Protein AF-A0A7H8N8J0-F1 (afdb_monomer_lite)

Secondary structure (DSSP, 8-state):
-PPPHHHHHHHHHHHHHHHHHHHHHHHHHHHHTT-S---SS--HHHHHHHHHHSTTTTHHHHHHHHHHHHHHHH--BS-HHHHHHHHHHHHHHHHHHHHHHHHHHTT-TTHHHHHHHHHHHHHHTTHHHHHHHHHHHHHTTTT-B-GGGTSSSS--TTTT--------

Foldseek 3Di:
DAFDLVLLLVLLLCLQVVLLVLLLVLLVVCVVVPVDPPDPDCDLSNVLNVCCVDPCVVVLSVQLSVVSSVCLGPPQAAALQVQLVVSLVSSLVSQLVSQLVVCVVVVDDPSNVSSVVSSVSSVVSCSSVSSSVSSSVSCQVSVSHDCPVVVVVPPDPPPPDDDDPPDD

Organism: NCBI:txid2763006

Structure (mmCIF, N/CA/C/O backbone):
data_AF-A0A7H8N8J0-F1
#
_entry.id   AF-A0A7H8N8J0-F1
#
loop_
_atom_site.group_PDB
_atom_site.id
_atom_site.type_symbol
_atom_site.label_atom_id
_atom_site.label_alt_id
_atom_site.label_comp_id
_atom_site.label_asym_id
_atom_site.label_entity_id
_atom_site.label_seq_id
_atom_site.pdbx_PDB_ins_code
_atom_site.Cartn_x
_atom_site.Cartn_y
_atom_site.Cartn_z
_atom_site.occupancy
_atom_site.B_iso_or_equiv
_atom_site.auth_seq_id
_atom_site.auth_comp_id
_atom_site.auth_asym_id
_atom_site.auth_atom_id
_atom_site.pdbx_PDB_model_num
ATOM 1 N N . MET A 1 1 ? -12.098 -9.244 21.207 1.00 59.19 1 MET A N 1
ATOM 2 C CA . MET A 1 1 ? -12.976 -9.822 20.165 1.00 59.19 1 MET A CA 1
ATOM 3 C C . MET A 1 1 ? -12.355 -9.532 18.805 1.00 59.19 1 MET A C 1
ATOM 5 O O . MET A 1 1 ? -11.797 -8.453 18.651 1.00 59.19 1 MET A O 1
ATOM 9 N N . SER A 1 2 ? -12.366 -10.481 17.867 1.00 66.94 2 SER A N 1
ATOM 10 C CA . SER A 1 2 ? -11.886 -10.259 16.494 1.00 66.94 2 SER A CA 1
ATOM 11 C C . SER A 1 2 ? -12.905 -9.444 15.690 1.00 66.94 2 SER A C 1
ATOM 13 O O . SER A 1 2 ? -14.111 -9.538 15.930 1.00 66.94 2 SER A O 1
ATOM 15 N N . ALA A 1 3 ? -12.432 -8.625 14.747 1.00 69.00 3 ALA A N 1
ATOM 16 C CA . ALA A 1 3 ? -13.317 -7.876 13.859 1.00 69.00 3 ALA A CA 1
ATOM 17 C C . ALA A 1 3 ? -14.142 -8.845 12.983 1.00 69.00 3 ALA A C 1
ATOM 19 O O . ALA A 1 3 ? -13.603 -9.864 12.535 1.00 69.00 3 ALA A O 1
ATOM 20 N N . PRO A 1 4 ? -15.427 -8.551 12.696 1.00 81.31 4 PRO A N 1
ATOM 21 C CA . PRO A 1 4 ? -16.223 -9.359 11.778 1.00 81.31 4 PRO A CA 1
ATOM 22 C C . PRO A 1 4 ? -15.516 -9.485 10.420 1.00 81.31 4 PRO A C 1
ATOM 24 O O . PRO A 1 4 ? -15.061 -8.464 9.894 1.00 81.31 4 PRO A O 1
ATOM 27 N N . PRO A 1 5 ? -15.452 -10.685 9.815 1.00 84.19 5 PRO A N 1
ATOM 28 C CA . PRO A 1 5 ? -14.640 -10.933 8.623 1.00 84.19 5 PRO A CA 1
ATOM 29 C C . PRO A 1 5 ? -15.008 -9.998 7.467 1.00 84.19 5 PRO A C 1
ATOM 31 O O . PRO A 1 5 ? -14.124 -9.410 6.860 1.00 84.19 5 PRO A O 1
ATOM 34 N N . ALA A 1 6 ? -16.300 -9.739 7.245 1.00 87.38 6 ALA A N 1
ATOM 35 C CA . ALA A 1 6 ? -16.754 -8.799 6.221 1.00 87.38 6 ALA A CA 1
ATOM 36 C C . ALA A 1 6 ? -16.216 -7.367 6.424 1.00 87.38 6 ALA A C 1
ATOM 38 O O . ALA A 1 6 ? -15.840 -6.704 5.459 1.00 87.38 6 ALA A O 1
ATOM 39 N N . LYS A 1 7 ? -16.129 -6.892 7.676 1.00 85.38 7 LYS A N 1
ATOM 40 C CA . LYS A 1 7 ? -15.587 -5.561 7.996 1.00 85.38 7 LYS A CA 1
ATOM 41 C C . LYS A 1 7 ? -14.070 -5.522 7.853 1.00 85.38 7 LYS A C 1
ATOM 43 O O . LYS A 1 7 ? -13.548 -4.548 7.323 1.00 85.38 7 LYS A O 1
ATOM 48 N N . ALA A 1 8 ? -13.378 -6.581 8.273 1.00 85.50 8 ALA A N 1
ATOM 49 C CA . ALA A 1 8 ? -11.934 -6.712 8.093 1.00 85.50 8 ALA A CA 1
ATOM 50 C C . ALA A 1 8 ? -11.552 -6.751 6.603 1.00 85.50 8 ALA A C 1
ATOM 52 O O . ALA A 1 8 ? -10.596 -6.095 6.198 1.00 85.50 8 ALA A O 1
ATOM 53 N N . THR A 1 9 ? -12.336 -7.446 5.774 1.00 88.44 9 THR A N 1
ATOM 54 C CA . THR A 1 9 ? -12.152 -7.472 4.318 1.00 88.44 9 THR A CA 1
ATOM 55 C C . THR A 1 9 ? -12.417 -6.103 3.696 1.00 88.44 9 THR A C 1
ATOM 57 O O . THR A 1 9 ? -11.575 -5.614 2.950 1.00 88.44 9 THR A O 1
ATOM 60 N N . ALA A 1 10 ? -13.533 -5.445 4.031 1.00 90.19 10 ALA A N 1
ATOM 61 C CA . ALA A 1 10 ? -13.833 -4.102 3.526 1.00 90.19 10 ALA A CA 1
ATOM 62 C C . ALA A 1 10 ? -12.752 -3.083 3.922 1.00 90.19 10 ALA A C 1
ATOM 64 O O . ALA A 1 10 ? -12.310 -2.290 3.090 1.00 90.19 10 ALA A O 1
ATOM 65 N N . TYR A 1 11 ? -12.279 -3.150 5.169 1.00 88.94 11 TYR A N 1
ATOM 66 C CA . TYR A 1 11 ? -11.161 -2.353 5.661 1.00 88.94 11 TYR A CA 1
ATOM 67 C C . TYR A 1 11 ? -9.897 -2.594 4.838 1.00 88.94 11 TYR A C 1
ATOM 69 O O . TYR A 1 11 ? -9.309 -1.647 4.325 1.00 88.94 11 TYR A O 1
ATOM 77 N N . ALA A 1 12 ? -9.502 -3.859 4.681 1.00 91.44 12 ALA A N 1
ATOM 78 C CA . ALA A 1 12 ? -8.276 -4.221 3.990 1.00 91.44 12 ALA A CA 1
ATOM 79 C C . ALA A 1 12 ? -8.305 -3.818 2.514 1.00 91.44 12 ALA A C 1
ATOM 81 O O . ALA A 1 12 ? -7.327 -3.264 2.023 1.00 91.44 12 ALA A O 1
ATOM 82 N N . ILE A 1 13 ? -9.431 -4.029 1.825 1.00 93.50 13 ILE A N 1
ATOM 83 C CA . ILE A 1 13 ? -9.612 -3.588 0.438 1.00 93.50 13 ILE A CA 1
ATOM 84 C C . ILE A 1 13 ? -9.497 -2.065 0.363 1.00 93.50 13 ILE A C 1
ATOM 86 O O . ILE A 1 13 ? -8.704 -1.549 -0.416 1.00 93.50 13 ILE A O 1
ATOM 90 N N . THR A 1 14 ? -10.224 -1.330 1.206 1.00 92.19 14 THR A N 1
ATOM 91 C CA . THR A 1 14 ? -10.241 0.141 1.144 1.00 92.19 14 THR A CA 1
ATOM 92 C C . THR A 1 14 ? -8.869 0.737 1.459 1.00 92.19 14 THR A C 1
ATOM 94 O O . THR A 1 14 ? -8.387 1.594 0.724 1.00 92.19 14 THR A O 1
ATOM 97 N N . ALA A 1 15 ? -8.200 0.247 2.505 1.00 90.44 15 ALA A N 1
ATOM 98 C CA . ALA A 1 15 ? -6.891 0.734 2.936 1.00 90.44 15 ALA A CA 1
ATOM 99 C C . ALA A 1 15 ? -5.759 0.424 1.942 1.00 90.44 15 ALA A C 1
ATOM 101 O O . ALA A 1 15 ? -4.665 0.958 2.097 1.00 90.44 15 ALA A O 1
ATOM 102 N N . THR A 1 16 ? -5.995 -0.423 0.933 1.00 92.50 16 THR A N 1
ATOM 103 C CA . THR A 1 16 ? -4.957 -0.849 -0.017 1.00 92.50 16 THR A CA 1
ATOM 104 C C . THR A 1 16 ? -5.254 -0.446 -1.458 1.00 92.50 16 THR A C 1
ATOM 106 O O . THR A 1 16 ? -4.390 0.150 -2.106 1.00 92.50 16 THR A O 1
ATOM 109 N N . PHE A 1 17 ? -6.477 -0.688 -1.938 1.00 94.12 17 PHE A N 1
ATOM 110 C CA . PHE A 1 17 ? -6.902 -0.351 -3.296 1.00 94.12 17 PHE A CA 1
ATOM 111 C C . PHE A 1 17 ? -7.120 1.145 -3.493 1.00 94.12 17 PHE A C 1
ATOM 113 O O . PHE A 1 17 ? -6.829 1.636 -4.577 1.00 94.12 17 PHE A O 1
ATOM 120 N N . VAL A 1 18 ? -7.596 1.887 -2.485 1.00 94.19 18 VAL A N 1
ATOM 121 C CA . VAL A 1 18 ? -7.790 3.340 -2.642 1.00 94.19 18 VAL A CA 1
ATOM 122 C C . VAL A 1 18 ? -6.447 4.065 -2.784 1.00 94.19 18 VAL A C 1
ATOM 124 O O . VAL A 1 18 ? -6.293 4.793 -3.762 1.00 94.19 18 VAL A O 1
ATOM 127 N N . PRO A 1 19 ? -5.436 3.841 -1.918 1.00 91.94 19 PRO A N 1
ATOM 128 C CA . PRO A 1 19 ? -4.109 4.413 -2.138 1.00 91.94 19 PRO A CA 1
ATOM 129 C C . PRO A 1 19 ? -3.471 3.984 -3.452 1.00 91.94 19 PRO A C 1
ATOM 131 O O . PRO A 1 19 ? -2.885 4.815 -4.136 1.00 91.94 19 PRO A O 1
ATOM 134 N N . TRP A 1 20 ? -3.635 2.714 -3.829 1.00 91.19 20 TRP A N 1
ATOM 135 C CA . TRP A 1 20 ? -3.170 2.204 -5.116 1.00 91.19 20 TRP A CA 1
ATOM 136 C C . TRP A 1 20 ? -3.815 2.974 -6.279 1.00 91.19 20 TRP A C 1
ATOM 138 O O . TRP A 1 20 ? -3.112 3.544 -7.103 1.00 91.19 20 TRP A O 1
ATOM 148 N N . ALA A 1 21 ? -5.143 3.088 -6.306 1.00 91.00 21 ALA A N 1
ATOM 149 C CA . ALA A 1 21 ? -5.860 3.789 -7.368 1.00 91.00 21 ALA A CA 1
ATOM 150 C C . ALA A 1 21 ? -5.480 5.276 -7.449 1.00 91.00 21 ALA A C 1
ATOM 152 O O . ALA A 1 21 ? -5.352 5.814 -8.545 1.00 91.00 21 ALA A O 1
ATOM 153 N N . VAL A 1 22 ? -5.266 5.933 -6.304 1.00 89.88 22 VAL A N 1
ATOM 154 C CA . VAL A 1 22 ? -4.793 7.325 -6.261 1.00 89.88 22 VAL A CA 1
ATOM 155 C C . VAL A 1 22 ? -3.371 7.443 -6.806 1.00 89.88 22 VAL A C 1
ATOM 157 O O . VAL A 1 22 ? -3.124 8.328 -7.619 1.00 89.88 22 VAL A O 1
ATOM 160 N N . GLY A 1 23 ? -2.464 6.540 -6.423 1.00 85.75 23 GLY A N 1
ATOM 161 C CA . GLY A 1 23 ? -1.108 6.479 -6.976 1.00 85.75 23 GLY A CA 1
ATOM 162 C C . GLY A 1 23 ? -1.124 6.304 -8.495 1.00 85.75 23 GLY A C 1
ATOM 163 O O . GLY A 1 23 ? -0.539 7.116 -9.204 1.00 85.75 23 GLY A O 1
ATOM 164 N N . ALA A 1 24 ? -1.888 5.329 -8.996 1.00 86.12 24 ALA A N 1
ATOM 165 C CA . ALA A 1 24 ? -2.063 5.078 -10.427 1.00 86.12 24 ALA A CA 1
ATOM 166 C C . ALA A 1 24 ? -2.626 6.299 -11.174 1.00 86.12 24 ALA A C 1
ATOM 168 O O . ALA A 1 24 ? -2.135 6.666 -12.241 1.00 86.12 24 ALA A O 1
ATOM 169 N N . LEU A 1 25 ? -3.648 6.950 -10.606 1.00 88.19 25 LEU A N 1
ATOM 170 C CA . LEU A 1 25 ? -4.271 8.132 -11.197 1.00 88.19 25 LEU A CA 1
ATOM 171 C C . LEU A 1 25 ? -3.301 9.316 -11.248 1.00 88.19 25 LEU A C 1
ATOM 173 O O . LEU A 1 25 ? -3.224 9.989 -12.272 1.00 88.19 25 LEU A O 1
ATOM 177 N N . LEU A 1 26 ? -2.551 9.568 -10.173 1.00 84.19 26 LEU A N 1
ATOM 178 C CA . LEU A 1 26 ? -1.541 10.628 -10.141 1.00 84.19 26 LEU A CA 1
ATOM 179 C C . LEU A 1 26 ? -0.410 10.346 -11.130 1.00 84.19 26 LEU A C 1
ATOM 181 O O . LEU A 1 26 ? 0.003 11.257 -11.845 1.00 84.19 26 LEU A O 1
ATOM 185 N N . SER A 1 27 ? 0.034 9.089 -11.220 1.00 79.44 27 SER A N 1
ATOM 186 C CA . SER A 1 27 ? 1.002 8.647 -12.222 1.00 79.44 27 SER A CA 1
ATOM 187 C C . SER A 1 27 ? 0.533 8.952 -13.636 1.00 79.44 27 SER A C 1
ATOM 189 O O . SER A 1 27 ? 1.266 9.571 -14.401 1.00 79.44 27 SER A O 1
ATOM 191 N N . PHE A 1 28 ? -0.715 8.602 -13.951 1.00 82.81 28 PHE A N 1
ATOM 192 C CA . PHE A 1 28 ? -1.325 8.903 -15.240 1.00 82.81 28 PHE A CA 1
ATOM 193 C C . PHE A 1 28 ? -1.385 10.415 -15.501 1.00 82.81 28 PHE A C 1
ATOM 195 O O . PHE A 1 28 ? -0.897 10.884 -16.524 1.00 82.81 28 PHE A O 1
ATOM 202 N N . VAL A 1 29 ? -1.929 11.204 -14.570 1.00 83.62 29 VAL A N 1
ATOM 203 C CA . VAL A 1 29 ? -2.091 12.660 -14.745 1.00 83.62 29 VAL A CA 1
ATOM 204 C C . VAL A 1 29 ? -0.753 13.362 -14.982 1.00 83.62 29 VAL A C 1
ATOM 206 O O . VAL A 1 29 ? -0.670 14.228 -15.848 1.00 83.62 29 VAL A O 1
ATOM 209 N N . LEU A 1 30 ? 0.294 12.991 -14.246 1.00 76.25 30 LEU A N 1
ATOM 210 C CA . LEU A 1 30 ? 1.604 13.639 -14.339 1.00 76.25 30 LEU A CA 1
ATOM 211 C C . LEU A 1 30 ? 2.344 13.334 -15.649 1.00 76.25 30 LEU A C 1
ATOM 213 O O . LEU A 1 30 ? 3.066 14.207 -16.126 1.00 76.25 30 LEU A O 1
ATOM 217 N N . ILE A 1 31 ? 2.128 12.158 -16.256 1.00 73.44 31 ILE A N 1
ATOM 218 C CA . ILE A 1 31 ? 2.626 11.863 -17.612 1.00 73.44 31 ILE A CA 1
ATOM 219 C C . ILE A 1 31 ? 2.004 12.838 -18.620 1.00 73.44 31 ILE A C 1
ATOM 221 O O . ILE A 1 31 ? 2.709 13.491 -19.382 1.00 73.44 31 ILE A O 1
ATOM 225 N N . TYR A 1 32 ? 0.675 12.982 -18.607 1.00 72.44 32 TYR A N 1
ATOM 226 C CA . TYR A 1 32 ? -0.033 13.800 -19.601 1.00 72.44 32 TYR A CA 1
ATOM 227 C C . TYR A 1 32 ? 0.038 15.308 -19.338 1.00 72.44 32 TYR A C 1
ATOM 229 O O . TYR A 1 32 ? -0.209 16.098 -20.247 1.00 72.44 32 TYR A O 1
ATOM 237 N N . ALA A 1 33 ? 0.378 15.724 -18.118 1.00 73.81 33 ALA A N 1
ATOM 238 C CA . ALA A 1 33 ? 0.554 17.130 -17.771 1.00 73.81 33 ALA A CA 1
ATOM 239 C C . ALA A 1 33 ? 1.896 17.721 -18.252 1.00 73.81 33 ALA A C 1
ATOM 241 O O . ALA A 1 33 ? 2.125 18.912 -18.045 1.00 73.81 33 ALA A O 1
ATOM 242 N N . GLY A 1 34 ? 2.777 16.924 -18.877 1.00 60.56 34 GLY A N 1
ATOM 243 C CA . GLY A 1 34 ? 4.079 17.388 -19.375 1.00 60.56 34 GLY A CA 1
ATOM 244 C C . GLY A 1 34 ? 5.056 17.775 -18.260 1.00 60.56 34 GLY A C 1
ATOM 245 O O . GLY A 1 34 ? 5.910 18.633 -18.451 1.00 60.56 34 GLY A O 1
ATOM 246 N N . GLY A 1 35 ? 4.898 17.191 -17.066 1.00 57.50 35 GLY A N 1
ATOM 247 C CA . GLY A 1 35 ? 5.696 17.530 -15.884 1.00 57.50 35 GLY A CA 1
ATOM 248 C C . GLY A 1 35 ? 7.104 16.929 -15.856 1.00 57.50 35 GLY A C 1
ATOM 249 O O . GLY A 1 35 ? 7.819 17.163 -14.883 1.00 57.50 35 GLY A O 1
ATOM 250 N N . TYR A 1 36 ? 7.497 16.155 -16.872 1.00 58.44 36 TYR A N 1
ATOM 251 C CA . TYR A 1 36 ? 8.792 15.481 -16.925 1.00 58.44 36 TYR A CA 1
ATOM 252 C C . TYR A 1 36 ? 9.663 16.040 -18.054 1.00 58.44 36 TYR A C 1
ATOM 254 O O . TYR A 1 36 ? 9.160 16.233 -19.159 1.00 58.44 36 TYR A O 1
ATOM 262 N N . PRO A 1 37 ? 10.947 16.341 -17.783 1.00 52.22 37 PRO A N 1
ATOM 263 C CA . PRO A 1 37 ? 11.885 16.699 -18.835 1.00 52.22 37 PRO A CA 1
ATOM 264 C C . PRO A 1 37 ? 12.100 15.488 -19.750 1.00 52.22 37 PRO A C 1
ATOM 266 O O . PRO A 1 37 ? 12.441 14.409 -19.266 1.00 52.22 37 PRO A O 1
ATOM 269 N N . ASP A 1 38 ? 11.890 15.690 -21.052 1.00 53.97 38 ASP A N 1
ATOM 270 C CA . ASP A 1 38 ? 12.235 14.770 -22.144 1.00 53.97 38 ASP A CA 1
ATOM 271 C C . ASP A 1 38 ? 13.770 14.624 -22.252 1.00 53.97 38 ASP A C 1
ATOM 273 O O . ASP A 1 38 ? 14.383 15.041 -23.236 1.00 53.97 38 ASP A O 1
ATOM 277 N N . ASP A 1 39 ? 14.425 14.101 -21.217 1.00 56.56 39 ASP A N 1
ATOM 278 C CA . ASP A 1 39 ? 15.823 13.691 -21.328 1.00 56.56 39 ASP A CA 1
ATOM 279 C C . ASP A 1 39 ? 15.877 12.356 -22.086 1.00 56.56 39 ASP A C 1
ATOM 281 O O . ASP A 1 39 ? 15.034 11.483 -21.895 1.00 56.56 39 ASP A O 1
ATOM 285 N N . GLU A 1 40 ? 16.852 12.202 -22.985 1.00 54.38 40 GLU A N 1
ATOM 286 C CA . GLU A 1 40 ? 17.001 11.046 -23.880 1.00 54.38 40 GLU A CA 1
ATOM 287 C C . GLU A 1 40 ? 17.211 9.726 -23.099 1.00 54.38 40 GLU A C 1
ATOM 289 O O . GLU A 1 40 ? 18.337 9.281 -22.874 1.00 54.38 40 GLU A O 1
ATOM 294 N N . GLY A 1 41 ? 16.121 9.087 -22.669 1.00 58.88 41 GLY A N 1
ATOM 295 C CA . GLY A 1 41 ? 16.110 7.799 -21.976 1.00 58.88 41 GLY A CA 1
ATOM 296 C C . GLY A 1 41 ? 14.792 7.554 -21.240 1.00 58.88 41 GLY A C 1
ATOM 297 O O . GLY A 1 41 ? 14.147 8.496 -20.797 1.00 58.88 41 GLY A O 1
ATOM 298 N N . GLU A 1 42 ? 14.392 6.286 -21.096 1.00 62.66 42 GLU A N 1
ATOM 299 C CA . GLU A 1 42 ? 13.204 5.933 -20.308 1.00 62.66 42 GLU A CA 1
ATOM 300 C C . GLU A 1 42 ? 13.426 6.371 -18.853 1.00 62.66 42 GLU A C 1
ATOM 302 O O . GLU A 1 42 ? 14.346 5.897 -18.175 1.00 62.66 42 GLU A O 1
ATOM 307 N N . SER A 1 43 ? 12.635 7.337 -18.383 1.00 72.69 43 SER A N 1
ATOM 308 C CA . SER A 1 43 ? 12.820 7.875 -17.034 1.00 72.69 43 SER A CA 1
ATOM 309 C C . SER A 1 43 ? 12.319 6.875 -15.988 1.00 72.69 43 SER A C 1
ATOM 311 O O . SER A 1 43 ? 11.350 6.150 -16.213 1.00 72.69 43 SER A O 1
ATOM 313 N N . SER A 1 44 ? 12.892 6.879 -14.777 1.00 72.12 44 SER A N 1
ATOM 314 C CA . SER A 1 44 ? 12.399 6.031 -13.675 1.00 72.12 44 SER A CA 1
ATOM 315 C C . SER A 1 44 ? 10.907 6.240 -13.376 1.00 72.12 44 SER A C 1
ATOM 317 O O . SER A 1 44 ? 10.259 5.366 -12.804 1.00 72.12 44 SER A O 1
ATOM 319 N N . TRP A 1 45 ? 10.357 7.399 -13.752 1.00 72.94 45 TRP A N 1
ATOM 320 C CA . TRP A 1 45 ? 8.933 7.691 -13.659 1.00 72.94 45 TRP A CA 1
ATOM 321 C C . TRP A 1 45 ? 8.102 7.004 -14.745 1.00 72.94 45 TRP A C 1
ATOM 323 O O . TRP A 1 45 ? 7.017 6.504 -14.452 1.00 72.94 45 TRP A O 1
ATOM 333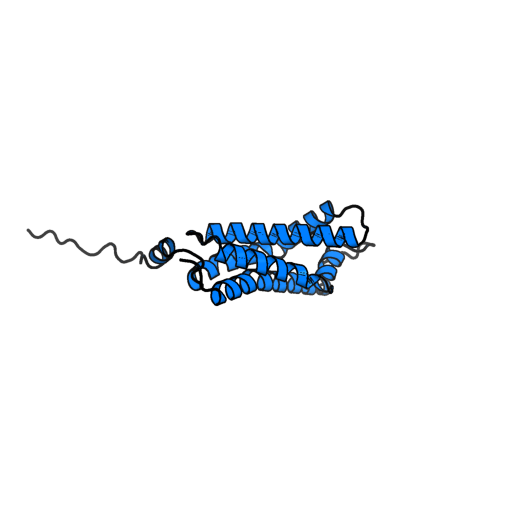 N N . GLU A 1 46 ? 8.584 6.960 -15.985 1.00 75.94 46 GLU A N 1
ATOM 334 C CA . GLU A 1 46 ? 7.926 6.239 -17.079 1.00 75.94 46 GLU A CA 1
ATOM 335 C C . GLU A 1 46 ? 7.866 4.744 -16.781 1.00 75.94 46 GLU A C 1
ATOM 337 O O . GLU A 1 46 ? 6.787 4.160 -16.846 1.00 75.94 46 GLU A O 1
ATOM 342 N N . THR A 1 47 ? 8.967 4.152 -16.315 1.00 76.88 47 THR A N 1
ATOM 343 C CA . THR A 1 47 ? 8.967 2.752 -15.872 1.00 76.88 47 THR A CA 1
ATOM 344 C C . THR A 1 47 ? 8.014 2.548 -14.688 1.00 76.88 47 THR A C 1
ATOM 346 O O . THR A 1 47 ? 7.152 1.669 -14.729 1.00 76.88 47 THR A O 1
ATOM 349 N N . PHE A 1 48 ? 8.072 3.414 -13.665 1.00 74.31 48 PHE A N 1
ATOM 350 C CA . PHE A 1 48 ? 7.153 3.344 -12.522 1.00 74.31 48 PHE A CA 1
ATOM 351 C C . PHE A 1 48 ? 5.686 3.445 -12.952 1.00 74.31 48 PHE A C 1
ATOM 353 O O . PHE A 1 48 ? 4.860 2.668 -12.491 1.00 74.31 48 PHE A O 1
ATOM 360 N N . SER A 1 49 ? 5.342 4.384 -13.833 1.00 76.88 49 SER A N 1
ATOM 361 C CA . SER A 1 49 ? 3.977 4.591 -14.329 1.00 76.88 49 SER A CA 1
ATOM 362 C C . SER A 1 49 ? 3.493 3.459 -15.242 1.00 76.88 49 SER A C 1
ATOM 364 O O . SER A 1 49 ? 2.344 3.028 -15.121 1.00 76.88 49 SER A O 1
ATOM 366 N N . GLY A 1 50 ? 4.371 2.915 -16.087 1.00 78.25 50 GLY A N 1
ATOM 367 C CA . GLY A 1 50 ? 4.112 1.724 -16.893 1.00 78.25 50 GLY A CA 1
ATOM 368 C C . GLY A 1 50 ? 3.825 0.487 -16.039 1.00 78.25 50 GLY A C 1
ATOM 369 O O . GLY A 1 50 ? 2.959 -0.326 -16.385 1.00 78.25 50 GLY A O 1
ATOM 370 N N . ASP A 1 51 ? 4.458 0.376 -14.869 1.00 77.38 51 ASP A N 1
ATOM 371 C CA . ASP A 1 51 ? 4.215 -0.727 -13.938 1.00 77.38 51 ASP A CA 1
ATOM 372 C C . ASP A 1 51 ? 2.762 -0.774 -13.446 1.00 77.38 51 ASP A C 1
ATOM 374 O O . ASP A 1 51 ? 2.209 -1.870 -13.298 1.00 77.38 51 ASP A O 1
ATOM 378 N N . TRP A 1 52 ? 2.106 0.379 -13.285 1.00 75.19 52 TRP A N 1
ATOM 379 C CA . TRP A 1 52 ? 0.700 0.483 -12.867 1.00 75.19 52 TRP A CA 1
ATOM 380 C C . TRP A 1 52 ? -0.306 0.003 -13.908 1.00 75.19 52 TRP A C 1
ATOM 382 O O . TRP A 1 52 ? -1.416 -0.392 -13.552 1.00 75.19 52 TRP A O 1
ATOM 392 N N . LEU A 1 53 ? 0.073 0.031 -15.184 1.00 73.56 53 LEU A N 1
ATOM 393 C CA . LEU A 1 53 ? -0.768 -0.413 -16.298 1.00 73.56 53 LEU A CA 1
ATOM 394 C C . LEU A 1 53 ? -0.486 -1.864 -16.702 1.00 73.56 53 LEU A C 1
ATOM 396 O O . 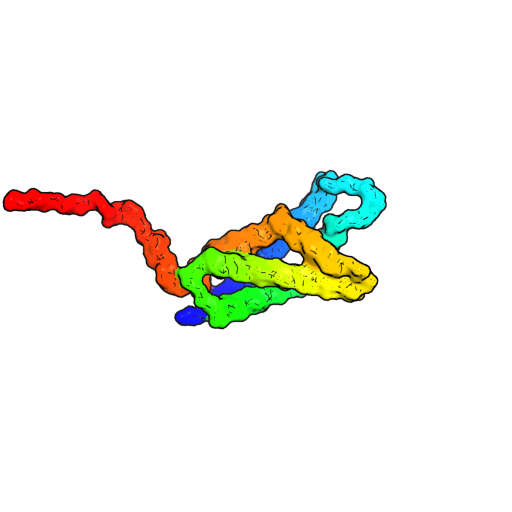LEU A 1 53 ? -1.184 -2.432 -17.542 1.00 73.56 53 LEU A O 1
ATOM 400 N N . SER A 1 54 ? 0.529 -2.484 -16.103 1.00 81.00 54 SER A N 1
ATOM 401 C CA . SER A 1 54 ? 0.903 -3.860 -16.405 1.00 81.00 54 SER A CA 1
ATOM 402 C C . SER A 1 54 ? -0.101 -4.878 -15.850 1.00 81.00 54 SER A C 1
ATOM 404 O O . SER A 1 54 ? -0.756 -4.651 -14.834 1.00 81.00 54 SER A O 1
ATOM 406 N N . GLY A 1 55 ? -0.151 -6.076 -16.445 1.00 75.62 55 GLY A N 1
ATOM 407 C CA . GLY A 1 55 ? -0.957 -7.187 -15.911 1.00 75.62 55 GLY A CA 1
ATOM 408 C C . GLY A 1 55 ? -0.583 -7.593 -14.474 1.00 75.62 55 GLY A C 1
ATOM 409 O O . GLY A 1 55 ? -1.404 -8.158 -13.755 1.00 75.62 55 GLY A O 1
ATOM 410 N N . TRP A 1 56 ? 0.629 -7.248 -14.028 1.00 80.06 56 TRP A N 1
ATOM 411 C CA . TRP A 1 56 ? 1.124 -7.477 -12.668 1.00 80.06 56 TRP A CA 1
ATOM 412 C C . TRP A 1 56 ? 0.709 -6.396 -11.665 1.00 80.06 56 TRP A C 1
ATOM 414 O O . TRP A 1 56 ? 0.847 -6.613 -10.461 1.00 80.06 56 TRP A O 1
ATOM 424 N N . ALA A 1 57 ? 0.166 -5.263 -12.120 1.00 83.94 57 ALA A N 1
ATOM 425 C CA . ALA A 1 57 ? -0.169 -4.128 -11.262 1.00 83.94 57 ALA A CA 1
ATOM 426 C C . ALA A 1 57 ? -1.149 -4.490 -10.136 1.00 83.94 57 ALA A C 1
ATOM 428 O O . ALA A 1 57 ? -1.088 -3.916 -9.050 1.00 83.94 57 ALA A O 1
ATOM 429 N N . LEU A 1 58 ? -2.023 -5.477 -10.373 1.00 88.44 58 LEU A N 1
ATOM 430 C CA . LEU A 1 58 ? -2.995 -5.968 -9.394 1.00 88.44 58 LEU A CA 1
ATOM 431 C C . LEU A 1 58 ? -2.394 -6.904 -8.340 1.00 88.44 58 LEU A C 1
ATOM 433 O O . LEU A 1 58 ? -2.989 -7.061 -7.274 1.00 88.44 58 LEU A O 1
ATOM 437 N N . ALA A 1 59 ? -1.224 -7.501 -8.586 1.00 90.12 59 ALA A N 1
ATOM 438 C CA . ALA A 1 59 ? -0.587 -8.389 -7.614 1.00 90.12 59 ALA A CA 1
ATOM 439 C C . ALA A 1 59 ? -0.290 -7.641 -6.307 1.00 90.12 59 ALA A C 1
ATOM 441 O O . ALA A 1 59 ? -0.546 -8.150 -5.218 1.00 90.12 59 ALA A O 1
ATOM 442 N N . PHE A 1 60 ? 0.173 -6.397 -6.421 1.00 91.19 60 PHE A N 1
ATOM 443 C CA . PHE A 1 60 ? 0.500 -5.555 -5.281 1.00 91.19 60 PHE A CA 1
ATOM 444 C C . PHE A 1 60 ? -0.700 -5.255 -4.350 1.00 91.19 60 PHE A C 1
ATOM 446 O O . PHE A 1 60 ? -0.646 -5.669 -3.185 1.00 91.19 60 PHE A O 1
ATOM 453 N N . PRO A 1 61 ? -1.794 -4.593 -4.792 1.00 92.31 61 PRO A N 1
ATOM 454 C CA . PRO A 1 61 ? -2.905 -4.259 -3.902 1.00 92.31 61 PRO A CA 1
ATOM 455 C C . PRO A 1 61 ? -3.608 -5.511 -3.365 1.00 92.31 61 PRO A C 1
ATOM 457 O O . PRO A 1 61 ? -4.066 -5.503 -2.225 1.00 92.31 61 PRO A O 1
ATOM 460 N N . VAL A 1 62 ? -3.636 -6.613 -4.126 1.00 94.81 62 VAL A N 1
ATOM 461 C CA . VAL A 1 62 ? -4.196 -7.893 -3.668 1.00 94.81 62 VAL A CA 1
ATOM 462 C C . VAL A 1 62 ? -3.370 -8.487 -2.527 1.00 94.81 62 VAL A C 1
ATOM 464 O O . VAL A 1 62 ? -3.931 -8.820 -1.483 1.00 94.81 62 VAL A O 1
ATOM 467 N N . LEU A 1 63 ? -2.046 -8.597 -2.680 1.00 95.12 63 LEU A N 1
ATOM 468 C CA . LEU A 1 63 ? -1.172 -9.129 -1.628 1.00 95.12 63 LEU A CA 1
ATOM 469 C C . LEU A 1 63 ? -1.197 -8.248 -0.375 1.00 95.12 63 LEU A C 1
ATOM 471 O O . LEU A 1 63 ? -1.273 -8.763 0.744 1.00 95.12 63 LEU A O 1
ATOM 475 N N . ALA A 1 64 ? -1.201 -6.925 -0.555 1.00 94.44 64 ALA A N 1
ATOM 476 C CA . ALA A 1 64 ? -1.338 -5.981 0.545 1.00 94.44 64 ALA A CA 1
ATOM 477 C C . ALA A 1 64 ? -2.683 -6.159 1.268 1.00 94.44 64 ALA A C 1
ATOM 479 O O . ALA A 1 64 ? -2.703 -6.245 2.497 1.00 94.44 64 ALA A O 1
ATOM 480 N N . ALA A 1 65 ? -3.797 -6.275 0.535 1.00 94.50 65 ALA A N 1
ATOM 481 C CA . ALA A 1 65 ? -5.123 -6.484 1.115 1.00 94.50 65 ALA A CA 1
ATOM 482 C C . ALA A 1 65 ? -5.196 -7.796 1.903 1.00 94.50 65 ALA A C 1
ATOM 484 O O . ALA A 1 65 ? -5.732 -7.825 3.011 1.00 94.50 65 ALA A O 1
ATOM 485 N N . LEU A 1 66 ? -4.623 -8.879 1.374 1.00 94.44 66 LEU A N 1
ATOM 486 C CA . LEU A 1 66 ? -4.574 -10.164 2.070 1.00 94.44 66 LEU A CA 1
ATOM 487 C C . LEU A 1 66 ? -3.805 -10.052 3.389 1.00 94.44 66 LEU A C 1
ATOM 489 O O . LEU A 1 66 ? -4.318 -10.459 4.431 1.00 94.44 66 LEU A O 1
ATOM 493 N N . LEU A 1 67 ? -2.611 -9.456 3.376 1.00 94.06 67 LEU A N 1
ATOM 494 C CA . LEU A 1 67 ? -1.791 -9.311 4.581 1.00 94.06 67 LEU A CA 1
ATOM 495 C C . LEU A 1 67 ? -2.425 -8.371 5.610 1.00 94.06 67 LEU A C 1
ATOM 497 O O . LEU A 1 67 ? -2.474 -8.709 6.793 1.00 94.06 67 LEU A O 1
ATOM 501 N N . VAL A 1 68 ? -2.962 -7.228 5.179 1.00 92.25 68 VAL A N 1
ATOM 502 C CA . VAL A 1 68 ? -3.688 -6.302 6.062 1.00 92.25 68 VAL A CA 1
ATOM 503 C C . VAL A 1 68 ? -4.928 -6.978 6.651 1.00 92.25 68 VAL A C 1
ATOM 505 O O . VAL A 1 68 ? -5.172 -6.851 7.850 1.00 92.25 68 VAL A O 1
ATOM 508 N N . GLY A 1 69 ? -5.676 -7.740 5.850 1.00 88.94 69 GLY A N 1
ATOM 509 C CA . GLY A 1 69 ? -6.847 -8.491 6.301 1.00 88.94 69 GLY A CA 1
ATOM 510 C C . GLY A 1 69 ? -6.496 -9.552 7.344 1.00 88.94 69 GLY A C 1
ATOM 511 O O . GLY A 1 69 ? -7.115 -9.598 8.408 1.00 88.94 69 GLY A O 1
ATOM 512 N N . VAL A 1 70 ? -5.455 -10.352 7.090 1.00 90.00 70 VAL A N 1
ATOM 513 C CA . VAL A 1 70 ? -4.947 -11.354 8.042 1.00 90.00 70 VAL A CA 1
ATOM 514 C C . VAL A 1 70 ? -4.475 -10.691 9.335 1.00 90.00 70 VAL A C 1
ATOM 516 O O . VAL A 1 70 ? -4.795 -11.174 10.419 1.00 90.00 70 VAL A O 1
ATOM 519 N N . LEU A 1 71 ? -3.760 -9.567 9.257 1.00 88.38 71 LEU A N 1
ATOM 520 C CA . LEU A 1 71 ? -3.278 -8.848 10.440 1.00 88.38 71 LEU A CA 1
ATOM 521 C C . LEU A 1 71 ? -4.408 -8.207 11.246 1.00 88.38 71 LEU A C 1
ATOM 523 O O . LEU A 1 71 ? -4.378 -8.259 12.475 1.00 88.38 71 LEU A O 1
ATOM 527 N N . ALA A 1 72 ? -5.404 -7.627 10.576 1.00 85.62 72 ALA A N 1
ATOM 528 C CA . ALA A 1 72 ? -6.599 -7.093 11.223 1.00 85.62 72 ALA A CA 1
ATOM 529 C C . ALA A 1 72 ? -7.396 -8.197 11.934 1.00 85.62 72 ALA A C 1
ATOM 531 O O . ALA A 1 72 ? -7.937 -7.966 13.015 1.00 85.62 72 ALA A O 1
ATOM 532 N N . TRP A 1 73 ? -7.430 -9.402 11.362 1.00 82.94 73 TRP A N 1
ATOM 533 C CA . TRP A 1 73 ? -8.111 -10.550 11.953 1.00 82.94 73 TRP A CA 1
ATOM 534 C C . TRP A 1 73 ? -7.337 -11.175 13.123 1.00 82.94 73 TRP A C 1
ATOM 536 O O . TRP A 1 73 ? -7.914 -11.419 14.182 1.00 82.94 73 TRP A O 1
ATOM 546 N N . ALA A 1 74 ? -6.033 -11.409 12.958 1.00 84.81 74 ALA A N 1
ATOM 547 C CA . ALA A 1 74 ? -5.206 -12.128 13.928 1.00 84.81 74 ALA A CA 1
ATOM 548 C C . ALA A 1 74 ? -4.721 -11.257 15.097 1.00 84.81 74 ALA A C 1
ATOM 550 O O . ALA A 1 74 ? -4.451 -11.774 16.181 1.00 84.81 74 ALA A O 1
ATOM 551 N N . ARG A 1 75 ? -4.555 -9.945 14.885 1.00 81.88 75 ARG A N 1
ATOM 552 C CA . ARG A 1 75 ? -3.996 -9.015 15.878 1.00 81.88 75 ARG A CA 1
ATOM 553 C C . ARG A 1 75 ? -4.808 -7.717 15.940 1.00 81.88 75 ARG A C 1
ATOM 555 O O . ARG A 1 75 ? -4.337 -6.686 15.445 1.00 81.88 75 ARG A O 1
ATOM 562 N N . PRO A 1 76 ? -6.009 -7.735 16.543 1.00 75.38 76 PRO A N 1
ATOM 563 C CA . PRO A 1 76 ? -6.711 -6.501 16.870 1.00 75.38 76 PRO A CA 1
ATOM 564 C C . PRO A 1 76 ? -5.848 -5.677 17.832 1.00 75.38 76 PRO A C 1
ATOM 566 O O . PRO A 1 76 ? -5.274 -6.208 18.782 1.00 75.38 76 PRO A O 1
ATOM 569 N N . THR A 1 77 ? -5.705 -4.387 17.551 1.00 79.56 77 THR A N 1
ATOM 570 C CA . THR A 1 77 ? -4.830 -3.474 18.305 1.00 79.56 77 THR A CA 1
ATOM 571 C C . THR A 1 77 ? -5.653 -2.349 18.915 1.00 79.56 77 THR A C 1
ATOM 573 O O . THR A 1 77 ? -6.554 -1.862 18.243 1.00 79.56 77 THR A O 1
ATOM 576 N N . PRO A 1 78 ? -5.331 -1.895 20.136 1.00 78.25 78 PRO A N 1
ATOM 577 C CA . PRO A 1 78 ? -6.123 -0.905 20.863 1.00 78.25 78 PRO A CA 1
ATOM 578 C C . PRO A 1 78 ? -5.871 0.546 20.452 1.00 78.25 78 PRO A C 1
ATOM 580 O O . PRO A 1 78 ? -6.478 1.416 21.045 1.00 78.25 78 PRO A O 1
ATOM 583 N N . HIS A 1 79 ? -4.968 0.808 19.502 1.00 84.56 79 HIS A N 1
ATOM 584 C CA . HIS A 1 79 ? -4.589 2.166 19.122 1.00 84.56 79 HIS A CA 1
ATOM 585 C C . HIS A 1 79 ? -4.610 2.340 17.599 1.00 84.56 79 HIS A C 1
ATOM 587 O O . HIS A 1 79 ? -3.851 1.667 16.885 1.00 84.56 79 HIS A O 1
ATOM 593 N N . ARG A 1 80 ? -5.431 3.260 17.083 1.00 86.81 80 ARG A N 1
ATOM 594 C CA . ARG A 1 80 ? -5.614 3.495 15.636 1.00 86.81 80 ARG A CA 1
ATOM 595 C C . ARG A 1 80 ? -4.322 3.881 14.920 1.00 86.81 80 ARG A C 1
ATOM 597 O O . ARG A 1 80 ? -4.098 3.457 13.788 1.00 86.81 80 ARG A O 1
ATOM 604 N N . TRP A 1 81 ? -3.418 4.598 15.588 1.00 88.56 81 TRP A N 1
ATOM 605 C CA . TRP A 1 81 ? -2.123 4.948 14.997 1.00 88.56 81 TRP A CA 1
ATOM 606 C C . TRP A 1 81 ? -1.164 3.760 14.931 1.00 88.56 81 TRP A C 1
ATOM 608 O O . TRP A 1 81 ? -0.363 3.682 14.007 1.00 88.56 81 TRP A O 1
ATOM 618 N N . LEU A 1 82 ? -1.274 2.788 15.848 1.00 88.12 82 LEU A N 1
ATOM 619 C CA . LEU A 1 82 ? -0.496 1.549 15.734 1.00 88.12 82 LEU A CA 1
ATOM 620 C C . LEU A 1 82 ? -0.989 0.710 14.553 1.00 88.12 82 LEU A C 1
ATOM 622 O O . LEU A 1 82 ? -0.172 0.136 13.832 1.00 88.12 82 LEU A O 1
ATOM 626 N N . VAL A 1 83 ? -2.307 0.684 14.317 1.00 88.19 83 VAL A N 1
ATOM 627 C CA . VAL A 1 83 ? -2.891 0.064 13.117 1.00 88.19 83 VAL A CA 1
ATOM 628 C C . VAL A 1 83 ? -2.352 0.743 11.858 1.00 88.19 83 VAL A C 1
ATOM 630 O O . VAL A 1 83 ? -1.888 0.058 10.948 1.00 88.19 83 VAL A O 1
ATOM 633 N N . ALA A 1 84 ? -2.382 2.077 11.815 1.00 90.81 84 ALA A N 1
ATOM 634 C CA . ALA A 1 84 ? -1.920 2.856 10.673 1.00 90.81 84 ALA A CA 1
ATOM 635 C C . ALA A 1 84 ? -0.445 2.604 10.355 1.00 90.81 84 ALA A C 1
ATOM 637 O O . ALA A 1 84 ? -0.116 2.254 9.221 1.00 90.81 84 ALA A O 1
ATOM 638 N N . THR A 1 85 ? 0.433 2.693 11.357 1.00 92.50 85 THR A N 1
ATOM 639 C CA . THR A 1 85 ? 1.865 2.420 11.188 1.00 92.50 85 THR A CA 1
ATOM 640 C C . THR A 1 85 ? 2.099 0.991 10.716 1.00 92.50 85 THR A C 1
ATOM 642 O O . THR A 1 85 ? 2.807 0.780 9.735 1.00 92.50 85 THR A O 1
ATOM 645 N N . ARG A 1 86 ? 1.458 0.001 11.352 1.00 93.69 86 ARG A N 1
ATOM 646 C CA . ARG A 1 86 ? 1.579 -1.408 10.956 1.00 93.69 86 ARG A CA 1
ATOM 647 C C . ARG A 1 86 ? 1.182 -1.617 9.499 1.00 93.69 86 ARG A C 1
ATOM 649 O O . ARG A 1 86 ? 1.931 -2.238 8.753 1.00 93.69 86 ARG A O 1
ATOM 656 N N . ASN A 1 87 ? 0.019 -1.120 9.092 1.00 93.19 87 ASN A N 1
ATOM 657 C CA . ASN A 1 87 ? -0.469 -1.323 7.732 1.00 93.19 87 ASN A CA 1
ATOM 658 C C . ASN A 1 87 ? 0.384 -0.581 6.707 1.00 93.19 87 ASN A C 1
ATOM 660 O O . ASN A 1 87 ? 0.626 -1.122 5.637 1.00 93.19 87 ASN A O 1
ATOM 664 N N . THR A 1 88 ? 0.892 0.603 7.046 1.00 93.56 88 THR A N 1
ATOM 665 C CA . THR A 1 88 ? 1.813 1.350 6.179 1.00 93.56 88 THR A CA 1
ATOM 666 C C . THR A 1 88 ? 3.116 0.579 5.980 1.00 93.56 88 THR A C 1
ATOM 668 O O . THR A 1 88 ? 3.578 0.451 4.852 1.00 93.56 88 THR A O 1
ATOM 671 N N . VAL A 1 89 ? 3.672 -0.011 7.046 1.00 95.12 89 VAL A N 1
ATOM 672 C CA . VAL A 1 89 ? 4.864 -0.874 6.966 1.00 95.12 89 VAL A CA 1
ATOM 673 C C . VAL A 1 89 ? 4.593 -2.115 6.116 1.00 95.12 89 VAL A C 1
ATOM 675 O O . VAL A 1 89 ? 5.417 -2.475 5.283 1.00 95.12 89 VAL A O 1
ATOM 678 N N . VAL A 1 90 ? 3.434 -2.755 6.286 1.00 94.94 90 VAL A N 1
ATOM 679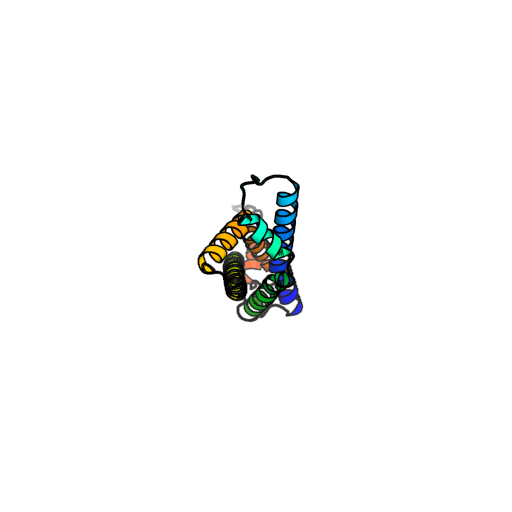 C CA . VAL A 1 90 ? 3.027 -3.910 5.468 1.00 94.94 90 VAL A CA 1
ATOM 680 C C . VAL A 1 90 ? 2.907 -3.511 4.004 1.00 94.94 90 VAL A C 1
ATOM 682 O O . VAL A 1 90 ? 3.463 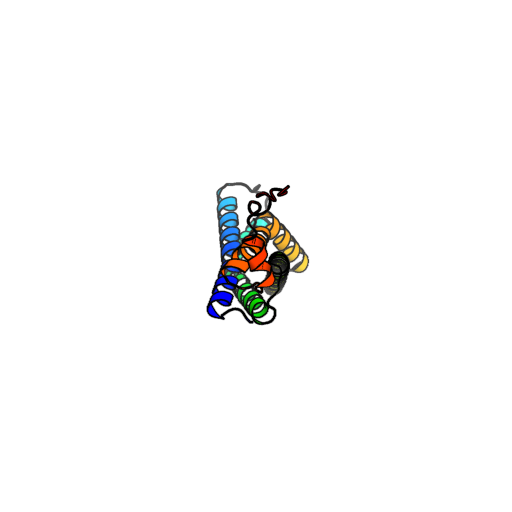-4.177 3.142 1.00 94.94 90 VAL A O 1
ATOM 685 N N . TYR A 1 91 ? 2.228 -2.404 3.722 1.00 92.75 91 TYR A N 1
ATOM 686 C CA . TYR A 1 91 ? 2.033 -1.881 2.377 1.00 92.75 91 TYR A CA 1
ATOM 687 C C . TYR A 1 91 ? 3.370 -1.555 1.698 1.00 92.75 91 TYR A C 1
ATOM 689 O O . TYR A 1 91 ? 3.618 -2.013 0.586 1.00 92.75 91 TYR A O 1
ATOM 697 N N . ALA A 1 92 ? 4.264 -0.848 2.395 1.00 93.56 92 ALA A N 1
ATOM 698 C CA . ALA A 1 92 ? 5.618 -0.550 1.933 1.00 93.56 92 ALA A CA 1
ATOM 699 C C . ALA A 1 92 ? 6.447 -1.824 1.699 1.00 93.56 92 ALA A C 1
ATOM 701 O O . ALA A 1 92 ? 7.124 -1.946 0.682 1.00 93.56 92 ALA A O 1
ATOM 702 N N . GLY A 1 93 ? 6.372 -2.794 2.613 1.00 94.56 93 GLY A N 1
ATOM 703 C CA . GLY A 1 93 ? 7.080 -4.066 2.485 1.00 94.56 93 GLY A CA 1
ATOM 704 C C . GLY A 1 93 ? 6.605 -4.885 1.286 1.00 94.56 93 GLY A C 1
ATOM 705 O O . GLY A 1 93 ? 7.425 -5.399 0.531 1.00 94.56 93 GLY A O 1
ATOM 706 N N . VAL A 1 94 ? 5.289 -4.973 1.070 1.00 94.62 94 VAL A N 1
ATOM 707 C CA . VAL A 1 94 ? 4.718 -5.659 -0.100 1.00 94.62 94 VAL A CA 1
ATOM 708 C C . VAL A 1 94 ? 5.117 -4.947 -1.386 1.00 94.62 94 VAL A C 1
ATOM 710 O O . VAL A 1 94 ? 5.472 -5.620 -2.347 1.00 94.62 94 VAL A O 1
ATOM 713 N N . LEU A 1 95 ? 5.108 -3.611 -1.395 1.00 90.44 95 LEU A N 1
ATOM 714 C CA . LEU A 1 95 ? 5.543 -2.822 -2.545 1.00 90.44 95 LEU A CA 1
ATOM 715 C C . LEU A 1 95 ? 6.992 -3.158 -2.905 1.00 90.44 95 LEU A C 1
ATOM 717 O O . LEU A 1 95 ? 7.253 -3.559 -4.032 1.00 90.44 95 LEU A O 1
ATOM 721 N N . LEU A 1 96 ? 7.904 -3.107 -1.928 1.00 91.44 96 LEU A N 1
ATOM 722 C CA . LEU A 1 96 ? 9.312 -3.462 -2.122 1.00 91.44 96 LEU A CA 1
ATOM 723 C C . LEU A 1 96 ? 9.480 -4.879 -2.679 1.00 91.44 96 LEU A C 1
ATOM 725 O O . LEU A 1 96 ? 10.192 -5.072 -3.660 1.00 91.44 96 LEU A O 1
ATOM 729 N N . VAL A 1 97 ? 8.823 -5.872 -2.074 1.00 93.00 97 VAL A N 1
ATOM 730 C CA . VAL A 1 97 ? 8.938 -7.275 -2.503 1.00 93.00 97 VAL A CA 1
ATOM 731 C C . VAL A 1 97 ? 8.427 -7.458 -3.931 1.00 93.00 97 VAL A C 1
ATOM 733 O O . VAL A 1 97 ? 9.101 -8.101 -4.734 1.00 93.00 97 VAL A O 1
ATOM 736 N N . VAL A 1 98 ? 7.270 -6.883 -4.268 1.00 90.88 98 VAL A N 1
ATOM 737 C CA . VAL A 1 98 ? 6.700 -6.981 -5.619 1.00 90.88 98 VAL A CA 1
ATOM 738 C C . VAL A 1 98 ? 7.598 -6.285 -6.643 1.00 90.88 98 VAL A C 1
ATOM 740 O O . VAL A 1 98 ? 7.866 -6.871 -7.691 1.00 90.88 98 VAL A O 1
ATOM 743 N N . SER A 1 99 ? 8.121 -5.096 -6.329 1.00 87.44 99 SER A N 1
ATOM 744 C CA . SER A 1 99 ? 9.054 -4.370 -7.199 1.00 87.44 99 SER A CA 1
ATOM 745 C C . SER A 1 99 ? 10.343 -5.152 -7.445 1.00 87.44 99 SER A C 1
ATOM 747 O O . SER A 1 99 ? 10.765 -5.273 -8.592 1.00 87.44 99 SER A O 1
ATOM 749 N N . VAL A 1 100 ? 10.941 -5.743 -6.403 1.00 89.12 100 VAL A N 1
ATOM 750 C CA . VAL A 1 100 ? 12.148 -6.573 -6.549 1.00 89.12 100 VAL A CA 1
ATOM 751 C C . VAL A 1 100 ? 11.865 -7.804 -7.407 1.00 89.12 100 VAL A C 1
ATOM 753 O O . VAL A 1 100 ? 12.621 -8.077 -8.334 1.00 89.12 100 VAL A O 1
ATOM 756 N N . ILE A 1 101 ? 10.789 -8.548 -7.124 1.00 89.38 101 ILE A N 1
ATOM 757 C CA . ILE A 1 101 ? 10.450 -9.774 -7.866 1.00 89.38 101 ILE A CA 1
ATOM 758 C C . ILE A 1 101 ? 10.239 -9.470 -9.350 1.00 89.38 101 ILE A C 1
ATOM 760 O O . ILE A 1 101 ? 10.763 -10.193 -10.195 1.00 89.38 101 ILE A O 1
ATOM 764 N N . ARG A 1 102 ? 9.510 -8.395 -9.661 1.00 83.75 102 ARG A N 1
ATOM 765 C CA . ARG A 1 102 ? 9.276 -7.950 -11.036 1.00 83.75 102 ARG A CA 1
ATOM 766 C C . ARG A 1 102 ? 10.592 -7.617 -11.739 1.00 83.75 102 ARG A C 1
ATOM 768 O O . ARG A 1 102 ? 10.899 -8.206 -12.769 1.00 83.75 102 ARG A O 1
ATOM 775 N N . PHE A 1 103 ? 11.409 -6.756 -11.140 1.00 84.44 103 PHE A N 1
ATOM 776 C CA . PHE A 1 103 ? 12.656 -6.307 -11.760 1.00 84.44 103 PHE A CA 1
ATOM 777 C C . PHE A 1 103 ? 13.669 -7.452 -11.942 1.00 84.44 103 PHE A C 1
ATOM 779 O O . PHE A 1 103 ? 14.406 -7.492 -12.926 1.00 84.44 103 PHE A O 1
ATOM 786 N N . LEU A 1 104 ? 13.671 -8.430 -11.026 1.00 86.81 104 LEU A N 1
ATOM 787 C CA . LEU A 1 104 ? 14.426 -9.676 -11.188 1.00 86.81 104 LEU A CA 1
ATOM 788 C C . LEU A 1 104 ? 13.877 -10.543 -12.328 1.00 86.81 104 LEU A C 1
ATOM 790 O O . LEU A 1 104 ? 14.664 -11.161 -13.044 1.00 86.81 104 LEU A O 1
ATOM 794 N N . SER A 1 105 ? 12.553 -10.603 -12.506 1.00 85.31 105 SER A N 1
ATOM 795 C CA . SER A 1 105 ? 11.935 -11.364 -13.599 1.00 85.31 105 SER A CA 1
ATOM 796 C C . SER A 1 105 ? 12.218 -10.771 -14.980 1.00 85.31 105 SER A C 1
ATOM 798 O O . SER A 1 105 ? 12.312 -11.524 -15.947 1.00 85.31 105 SER A O 1
ATOM 800 N N . ASP A 1 106 ? 12.464 -9.463 -15.045 1.00 81.81 106 ASP A N 1
ATOM 801 C CA . ASP A 1 106 ? 12.846 -8.754 -16.269 1.00 81.81 106 ASP A CA 1
ATOM 802 C C . ASP A 1 106 ? 14.358 -8.864 -16.574 1.00 81.81 106 ASP A C 1
ATOM 804 O O . ASP A 1 106 ? 14.837 -8.367 -17.592 1.00 81.81 106 ASP A O 1
ATOM 808 N N . GLY A 1 107 ? 15.129 -9.550 -15.718 1.00 78.44 107 GLY A N 1
ATOM 809 C CA . GLY A 1 107 ? 16.556 -9.820 -15.929 1.00 78.44 107 GLY A CA 1
ATOM 810 C C . GLY A 1 107 ? 17.481 -8.622 -15.693 1.00 78.44 107 GLY A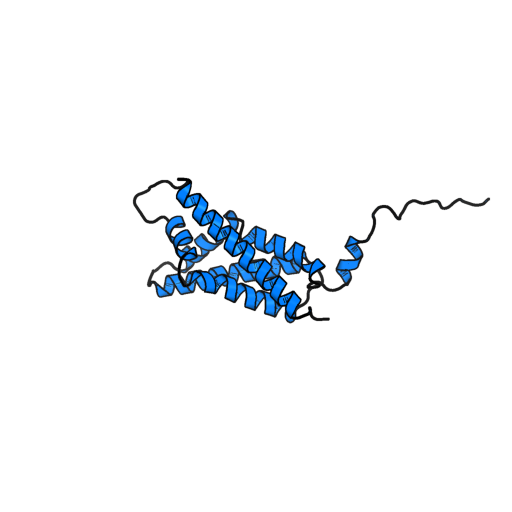 C 1
ATOM 811 O O . GLY A 1 107 ? 18.636 -8.647 -16.124 1.00 78.44 107 GLY A O 1
ATOM 812 N N . ALA A 1 108 ? 17.006 -7.575 -15.016 1.00 73.88 108 ALA A N 1
ATOM 813 C CA . ALA A 1 108 ? 17.755 -6.341 -14.815 1.00 73.88 108 ALA A CA 1
ATOM 814 C C . ALA A 1 108 ? 18.634 -6.369 -13.543 1.00 73.88 108 ALA A C 1
ATOM 816 O O . ALA A 1 108 ? 18.262 -6.892 -12.492 1.00 73.88 108 ALA A O 1
ATOM 817 N N . GLY A 1 109 ? 19.836 -5.787 -13.630 1.00 69.19 109 GLY A N 1
ATOM 818 C CA . GLY A 1 109 ? 20.911 -5.947 -12.635 1.00 69.19 109 GLY A CA 1
ATOM 819 C C . GLY A 1 109 ? 20.814 -5.108 -11.351 1.00 69.19 109 GLY A C 1
ATOM 820 O O . GLY A 1 109 ? 21.738 -5.162 -10.545 1.00 69.19 109 GLY A O 1
ATOM 821 N N . GLN A 1 110 ? 19.746 -4.327 -11.144 1.00 84.56 110 GLN A N 1
ATOM 822 C CA . GLN A 1 110 ? 19.633 -3.338 -10.049 1.00 84.56 110 GLN A CA 1
ATOM 823 C C . GLN A 1 110 ? 18.249 -3.338 -9.366 1.00 84.56 110 GLN A C 1
ATOM 825 O O . GLN A 1 110 ? 17.678 -2.295 -9.054 1.00 84.56 110 GLN A O 1
ATOM 830 N N . ALA A 1 111 ? 17.694 -4.526 -9.107 1.00 85.31 111 ALA A N 1
ATOM 831 C CA . ALA A 1 111 ? 16.346 -4.679 -8.542 1.00 85.31 111 ALA A CA 1
ATOM 832 C C . ALA A 1 111 ? 16.135 -3.980 -7.187 1.00 85.31 111 ALA A C 1
ATOM 834 O O . ALA A 1 111 ? 15.045 -3.486 -6.903 1.00 85.31 111 ALA A O 1
ATOM 835 N N . VAL A 1 112 ? 17.172 -3.933 -6.347 1.00 87.31 112 VAL A N 1
ATOM 836 C CA . VAL A 1 112 ? 17.096 -3.296 -5.026 1.00 87.31 112 VAL A CA 1
ATOM 837 C C . VAL A 1 112 ? 16.989 -1.778 -5.163 1.00 87.31 112 VAL A C 1
ATOM 839 O O . VAL A 1 112 ? 16.098 -1.183 -4.560 1.00 87.31 112 VAL A O 1
ATOM 842 N N . ASP A 1 113 ? 17.832 -1.163 -5.993 1.00 85.75 113 ASP A N 1
ATOM 843 C CA . ASP A 1 113 ? 17.832 0.287 -6.213 1.00 85.75 113 ASP A CA 1
ATOM 844 C C . ASP A 1 113 ? 16.491 0.746 -6.799 1.00 85.75 113 ASP A C 1
ATOM 846 O O . ASP A 1 113 ? 15.889 1.701 -6.303 1.00 85.75 113 ASP A O 1
ATOM 850 N N . TYR A 1 114 ? 15.958 -0.004 -7.771 1.00 83.38 114 TYR A N 1
ATOM 851 C CA . TYR A 1 114 ? 14.632 0.249 -8.335 1.00 83.38 114 TYR A CA 1
ATOM 852 C C . TYR A 1 114 ? 13.519 0.188 -7.281 1.00 83.38 114 TYR A C 1
ATOM 854 O O . TYR A 1 114 ? 12.648 1.061 -7.233 1.00 83.38 114 TYR A O 1
ATOM 862 N N . ALA A 1 115 ? 13.548 -0.810 -6.395 1.00 86.38 115 ALA A N 1
ATOM 863 C CA . ALA A 1 115 ? 12.557 -0.937 -5.332 1.00 86.38 115 ALA A CA 1
ATOM 864 C C . ALA A 1 115 ? 12.613 0.242 -4.344 1.00 86.38 115 ALA A C 1
ATOM 866 O O . ALA A 1 115 ? 11.568 0.749 -3.932 1.00 86.38 115 ALA A O 1
ATOM 867 N N . PHE A 1 116 ? 13.808 0.735 -4.007 1.00 87.94 116 PHE A N 1
ATOM 868 C CA . PHE A 1 116 ? 13.957 1.933 -3.173 1.00 87.94 116 PHE A CA 1
ATOM 869 C C . PHE A 1 116 ? 13.442 3.197 -3.863 1.00 87.94 116 PHE A C 1
ATOM 871 O O . PHE A 1 116 ? 12.723 3.978 -3.236 1.00 87.94 116 PHE A O 1
ATOM 878 N N . VAL A 1 117 ? 13.753 3.386 -5.149 1.00 86.69 117 VAL A N 1
ATOM 879 C CA . VAL A 1 117 ? 13.214 4.501 -5.947 1.00 86.69 117 VAL A CA 1
ATOM 880 C C . VAL A 1 117 ? 11.688 4.433 -5.992 1.00 86.69 117 VAL A C 1
ATOM 882 O O . VAL A 1 117 ? 11.020 5.429 -5.726 1.00 86.69 117 VAL A O 1
ATOM 885 N N . THR A 1 118 ? 11.129 3.244 -6.218 1.00 85.31 118 THR A N 1
ATOM 886 C CA . THR A 1 118 ? 9.680 3.001 -6.206 1.00 85.31 118 THR A CA 1
ATOM 887 C C . THR A 1 118 ? 9.052 3.383 -4.864 1.00 85.31 118 THR A C 1
ATOM 889 O O . THR A 1 118 ? 8.002 4.025 -4.827 1.00 85.31 118 THR A O 1
ATOM 892 N N . LEU A 1 119 ? 9.699 3.036 -3.748 1.00 86.69 119 LEU A N 1
ATOM 893 C CA . LEU A 1 119 ? 9.220 3.389 -2.412 1.00 86.69 119 LEU A CA 1
ATOM 894 C C . LEU A 1 119 ? 9.238 4.905 -2.172 1.00 86.69 119 LEU A C 1
ATOM 896 O O . LEU A 1 119 ? 8.289 5.443 -1.599 1.00 86.69 119 LEU A O 1
ATOM 900 N N . LEU A 1 120 ? 10.294 5.596 -2.614 1.00 86.56 120 LEU A N 1
ATOM 901 C CA . LEU A 1 120 ? 10.376 7.056 -2.540 1.00 86.56 120 LEU A CA 1
ATOM 902 C C . LEU A 1 120 ? 9.269 7.703 -3.367 1.00 86.56 120 LEU A C 1
ATOM 904 O O . LEU A 1 120 ? 8.571 8.584 -2.869 1.00 86.56 120 LEU A O 1
ATOM 908 N N . ILE A 1 121 ? 9.052 7.227 -4.593 1.00 84.25 121 ILE A N 1
ATOM 909 C CA . ILE A 1 121 ? 7.965 7.717 -5.435 1.00 84.25 121 ILE A CA 1
ATOM 910 C C . ILE A 1 121 ? 6.616 7.500 -4.736 1.00 84.25 121 ILE A C 1
ATOM 912 O O . ILE A 1 121 ? 5.857 8.454 -4.599 1.00 84.25 121 ILE A O 1
ATOM 916 N N . ALA A 1 122 ? 6.343 6.307 -4.200 1.00 83.31 122 ALA A N 1
ATOM 917 C CA . ALA A 1 122 ? 5.105 6.006 -3.470 1.00 83.31 122 ALA A CA 1
ATOM 918 C C . ALA A 1 122 ? 4.887 6.880 -2.217 1.00 83.31 122 ALA A C 1
ATOM 920 O O . ALA A 1 122 ? 3.748 7.125 -1.800 1.00 83.31 122 ALA A O 1
ATOM 921 N N . LEU A 1 123 ? 5.968 7.354 -1.593 1.00 85.94 123 LEU A N 1
ATOM 922 C CA . LEU A 1 123 ? 5.893 8.313 -0.494 1.00 85.94 123 LEU A CA 1
ATOM 923 C C . LEU A 1 123 ? 5.430 9.690 -0.989 1.00 85.94 123 LEU A C 1
ATOM 925 O O . LEU A 1 123 ? 4.565 10.304 -0.363 1.00 85.94 123 LEU A O 1
ATOM 929 N N . PHE A 1 124 ? 5.972 10.153 -2.117 1.00 83.00 124 PHE A N 1
ATOM 930 C CA . PHE A 1 124 ? 5.662 11.466 -2.688 1.00 83.00 124 PHE A CA 1
ATOM 931 C C . PHE A 1 124 ? 4.351 11.503 -3.490 1.00 83.00 124 PHE A C 1
ATOM 933 O O . PHE A 1 124 ? 3.722 12.555 -3.563 1.0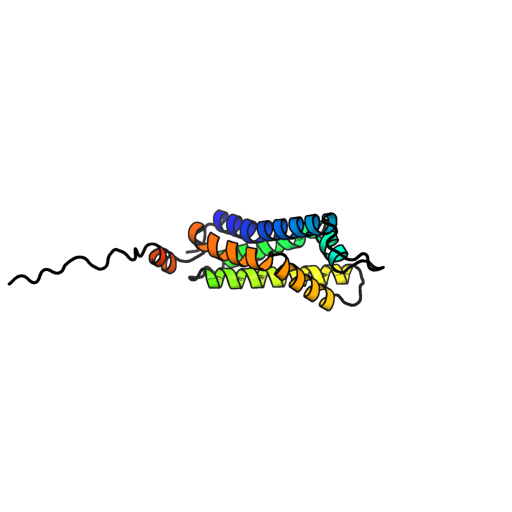0 83.00 124 PHE A O 1
ATOM 940 N N . THR A 1 125 ? 3.868 10.372 -4.010 1.00 79.12 125 THR A N 1
ATOM 941 C CA . THR A 1 125 ? 2.570 10.259 -4.708 1.00 79.12 125 THR A CA 1
ATOM 942 C C . THR A 1 125 ? 1.380 10.093 -3.759 1.00 79.12 125 THR A C 1
ATOM 944 O O . THR A 1 125 ? 0.307 9.662 -4.171 1.00 79.12 125 THR A O 1
ATOM 947 N N . LEU A 1 126 ? 1.543 10.419 -2.472 1.00 85.75 126 LEU A N 1
ATOM 948 C CA . LEU A 1 126 ? 0.518 10.304 -1.424 1.00 85.75 126 LEU A CA 1
ATOM 949 C C . LEU A 1 126 ? 0.020 8.880 -1.150 1.00 85.75 126 LEU A C 1
ATOM 951 O O . LEU A 1 126 ? -0.813 8.698 -0.268 1.00 85.75 126 LEU A O 1
ATOM 955 N N . GLN A 1 127 ? 0.544 7.858 -1.817 1.00 86.62 127 GLN A N 1
ATOM 956 C CA . GLN A 1 127 ? 0.078 6.488 -1.663 1.00 86.62 127 GLN A CA 1
ATOM 957 C C . GLN A 1 127 ? 0.340 5.953 -0.243 1.00 86.62 127 GLN A C 1
ATOM 959 O O . GLN A 1 127 ? -0.574 5.454 0.418 1.00 86.62 127 GLN A O 1
ATOM 964 N N . LEU A 1 128 ? 1.560 6.110 0.282 1.00 87.31 128 LEU A N 1
ATOM 965 C CA . LEU A 1 128 ? 1.861 5.729 1.670 1.00 87.31 128 LEU A CA 1
ATOM 966 C C . LEU A 1 128 ? 1.126 6.610 2.704 1.00 87.31 128 LEU A C 1
ATOM 968 O O . LEU A 1 128 ? 0.495 6.046 3.604 1.00 87.31 128 LEU A O 1
ATOM 972 N N . PRO A 1 129 ? 1.116 7.956 2.579 1.00 90.00 129 PRO A N 1
ATOM 973 C CA . PRO A 1 129 ? 0.309 8.818 3.445 1.00 90.00 129 PRO A CA 1
ATOM 974 C C . PRO A 1 129 ? -1.184 8.470 3.458 1.00 90.00 129 PRO A C 1
ATOM 976 O O . PRO A 1 129 ? -1.799 8.439 4.524 1.00 90.00 129 PRO A O 1
ATOM 979 N N . LEU A 1 130 ? -1.775 8.167 2.298 1.00 90.94 130 LEU A N 1
ATOM 980 C CA . LEU A 1 130 ? -3.194 7.839 2.192 1.00 90.94 130 LEU A CA 1
ATOM 981 C C . LEU A 1 130 ? -3.497 6.473 2.809 1.00 90.94 130 LEU A C 1
ATOM 983 O O . LEU A 1 130 ? -4.520 6.323 3.474 1.00 90.94 130 LEU A O 1
ATOM 987 N N . CYS A 1 131 ? -2.594 5.499 2.663 1.00 91.69 131 CYS A N 1
ATOM 988 C CA . CYS A 1 131 ? -2.686 4.219 3.366 1.00 91.69 131 CYS A CA 1
ATOM 989 C C . CYS A 1 131 ? -2.706 4.421 4.888 1.00 91.69 131 CYS A C 1
ATOM 991 O O . CYS A 1 131 ? -3.575 3.866 5.567 1.00 91.69 131 CYS A O 1
ATOM 993 N N . ALA A 1 132 ? -1.816 5.264 5.421 1.00 91.00 132 ALA A N 1
ATOM 994 C CA . ALA A 1 132 ? -1.786 5.597 6.842 1.00 91.00 132 ALA A CA 1
ATOM 995 C C . ALA A 1 132 ? -3.080 6.298 7.292 1.00 91.00 132 ALA A C 1
ATOM 997 O O . ALA A 1 132 ? -3.701 5.879 8.272 1.00 91.00 132 ALA A O 1
ATOM 998 N N . ALA A 1 133 ? -3.521 7.319 6.551 1.00 91.75 133 ALA A N 1
ATOM 999 C CA . ALA A 1 133 ? -4.710 8.105 6.869 1.00 91.75 133 ALA A CA 1
ATOM 1000 C C . ALA A 1 133 ? -5.993 7.262 6.839 1.00 91.75 133 ALA A C 1
ATOM 1002 O O . ALA A 1 133 ? -6.768 7.285 7.796 1.00 91.75 133 ALA A O 1
ATOM 1003 N N . LEU A 1 134 ? -6.199 6.463 5.787 1.00 90.94 134 LEU A N 1
ATOM 1004 C CA . LEU A 1 134 ? -7.341 5.550 5.686 1.00 90.94 134 LEU A CA 1
ATOM 1005 C C . LEU A 1 134 ? -7.271 4.457 6.749 1.00 90.94 134 LEU A C 1
ATOM 1007 O O . LEU A 1 134 ? -8.288 4.126 7.357 1.00 90.94 134 LEU A O 1
ATOM 1011 N N . SER A 1 135 ? -6.078 3.924 7.021 1.00 88.75 135 SER A N 1
ATOM 1012 C CA . SER A 1 135 ? -5.906 2.911 8.059 1.00 88.75 135 SER A CA 1
ATOM 1013 C C . SER A 1 135 ? -6.261 3.447 9.444 1.00 88.75 135 SER A C 1
ATOM 1015 O O . SER A 1 135 ? -6.907 2.718 10.191 1.00 88.75 135 SER A O 1
ATOM 1017 N N . ALA A 1 136 ? -5.892 4.689 9.775 1.00 90.38 136 ALA A N 1
ATOM 1018 C CA . ALA A 1 136 ? -6.266 5.343 11.029 1.00 90.38 136 ALA A CA 1
ATOM 1019 C C . ALA A 1 136 ? -7.765 5.691 11.073 1.00 90.38 136 ALA A C 1
ATOM 1021 O O . ALA A 1 136 ? -8.445 5.385 12.052 1.00 90.38 136 ALA A O 1
ATOM 1022 N N . GLY A 1 137 ? -8.287 6.301 10.004 1.00 88.12 137 GLY A N 1
ATOM 1023 C CA . GLY A 1 137 ? -9.664 6.797 9.934 1.00 88.12 137 GLY A CA 1
ATOM 1024 C C . GLY A 1 137 ? -10.717 5.690 9.903 1.00 88.12 137 GLY A C 1
ATOM 1025 O O . GLY A 1 137 ? -11.777 5.833 10.505 1.00 88.12 137 GLY A O 1
ATOM 1026 N N . LEU A 1 138 ? -10.425 4.558 9.257 1.00 87.06 138 LEU A N 1
ATOM 1027 C CA . LEU A 1 138 ? -11.357 3.431 9.157 1.00 87.06 138 LEU A CA 1
ATOM 1028 C C . LEU A 1 138 ? -11.261 2.457 10.337 1.00 87.06 138 LEU A C 1
ATOM 1030 O O . LEU A 1 138 ? -12.164 1.637 10.515 1.00 87.06 138 LEU A O 1
ATOM 1034 N N . ALA A 1 139 ? -10.203 2.530 11.153 1.00 82.62 139 ALA A N 1
ATOM 1035 C CA . ALA A 1 139 ? -9.991 1.570 12.233 1.00 82.62 139 ALA A CA 1
ATOM 1036 C C . ALA A 1 139 ? -11.102 1.620 13.299 1.00 82.62 139 ALA A C 1
ATOM 1038 O O . ALA A 1 139 ? -11.558 0.566 13.747 1.00 82.62 139 ALA A O 1
ATOM 1039 N N . GLY A 1 140 ? -11.569 2.818 13.668 1.00 78.31 140 GLY A N 1
ATOM 1040 C CA . GLY A 1 140 ? -12.679 3.011 14.610 1.00 78.31 140 GLY A CA 1
ATOM 1041 C C . GLY A 1 140 ? -14.036 2.573 14.035 1.00 78.31 140 GLY A C 1
ATOM 1042 O O . GLY A 1 140 ? -14.624 1.616 14.545 1.00 78.31 140 GLY A O 1
ATOM 1043 N N . PRO A 1 141 ? -14.516 3.183 12.930 1.00 76.06 141 PRO A N 1
ATOM 1044 C CA . PRO A 1 141 ? -15.819 2.873 12.330 1.00 76.06 141 PRO A CA 1
ATOM 1045 C C . PRO A 1 141 ? -16.020 1.390 11.985 1.00 76.06 141 PRO A C 1
ATOM 1047 O O . PRO A 1 141 ? -17.123 0.850 12.109 1.00 76.06 141 PRO A O 1
ATOM 1050 N N . LEU A 1 142 ? -14.951 0.698 11.576 1.00 74.75 142 LEU A N 1
ATOM 1051 C CA . LEU A 1 142 ? -15.008 -0.720 11.212 1.00 74.75 142 LEU A CA 1
ATOM 1052 C C . LEU A 1 142 ? -14.707 -1.674 12.377 1.00 74.75 142 LEU A C 1
ATOM 1054 O O . LEU A 1 142 ? -14.717 -2.888 12.167 1.00 74.75 142 LEU A O 1
ATOM 1058 N N . ARG A 1 143 ? -14.539 -1.154 13.605 1.00 75.75 143 ARG A N 1
ATOM 1059 C CA . ARG A 1 143 ? -14.237 -1.928 14.826 1.00 75.75 143 ARG A CA 1
ATOM 1060 C C . ARG A 1 143 ? -12.998 -2.814 14.669 1.00 75.75 143 ARG A C 1
ATOM 1062 O O . ARG A 1 143 ? -12.986 -3.976 15.070 1.00 75.75 143 ARG A O 1
ATOM 1069 N N . ILE A 1 144 ? -11.971 -2.264 14.026 1.00 75.56 144 ILE A N 1
ATOM 1070 C CA . ILE A 1 144 ? -10.647 -2.889 13.909 1.00 75.56 144 ILE A CA 1
ATOM 1071 C C . ILE A 1 144 ? -9.840 -2.653 15.194 1.00 75.56 144 ILE A C 1
ATOM 1073 O O . ILE A 1 144 ? -8.973 -3.455 15.545 1.00 75.56 144 ILE A O 1
ATOM 1077 N N . VAL A 1 145 ? -10.157 -1.567 15.905 1.00 74.31 145 VAL A N 1
ATOM 1078 C CA . VAL A 1 145 ? -9.642 -1.256 17.240 1.00 74.31 145 VAL A CA 1
ATOM 1079 C C . VAL A 1 145 ? -10.542 -1.864 18.320 1.00 74.31 145 VAL A C 1
ATOM 1081 O O . VAL A 1 145 ? -11.759 -1.941 18.150 1.00 74.31 145 VAL A O 1
ATOM 1084 N N . THR A 1 146 ? -9.957 -2.303 19.434 1.00 68.12 146 THR A N 1
ATOM 1085 C CA . THR A 1 146 ? -10.699 -2.703 20.644 1.00 68.12 146 THR A CA 1
ATOM 1086 C C . THR A 1 146 ? -11.368 -1.511 21.341 1.00 68.12 146 THR A C 1
ATOM 1088 O O . THR A 1 146 ? -10.866 -0.395 21.280 1.00 68.12 146 THR A O 1
ATOM 1091 N N . GLU A 1 147 ? -12.471 -1.774 22.051 1.00 61.09 147 GLU A N 1
ATOM 1092 C CA . GLU A 1 147 ? -13.398 -0.788 22.647 1.00 61.09 147 GLU A CA 1
ATOM 1093 C C . GLU A 1 147 ? -12.751 0.270 23.562 1.00 61.09 147 GLU A C 1
ATOM 1095 O O . GLU A 1 147 ? -13.308 1.349 23.711 1.00 61.09 147 GLU A O 1
ATOM 1100 N N . ALA A 1 148 ? -11.553 0.020 24.101 1.00 56.59 148 ALA A N 1
ATOM 1101 C CA . ALA A 1 148 ? -10.836 0.945 24.983 1.00 56.59 148 ALA A CA 1
ATOM 1102 C C . ALA A 1 148 ? -10.500 2.317 24.356 1.00 56.59 148 ALA A C 1
ATOM 1104 O O . ALA A 1 148 ? -10.322 3.276 25.093 1.00 56.59 148 ALA A O 1
ATOM 1105 N N . GLU A 1 149 ? -10.417 2.430 23.024 1.00 50.41 149 GLU A N 1
ATOM 1106 C CA . GLU A 1 149 ? -10.217 3.723 22.333 1.00 50.41 149 GLU A CA 1
ATOM 1107 C C . GLU A 1 149 ? -11.540 4.325 21.818 1.00 50.41 149 GLU A C 1
ATOM 1109 O O . GLU A 1 149 ? -11.588 5.495 21.447 1.00 50.41 149 GLU A O 1
ATOM 1114 N N . ALA A 1 150 ? -12.629 3.545 21.787 1.00 52.78 150 ALA A N 1
ATOM 1115 C CA . ALA A 1 150 ? -13.929 4.020 21.309 1.00 52.78 150 ALA A CA 1
ATOM 1116 C C . ALA A 1 150 ? -14.615 4.961 22.317 1.00 52.78 150 ALA A C 1
ATOM 1118 O O . ALA A 1 150 ? -15.368 5.833 21.900 1.00 52.78 150 ALA A O 1
ATOM 1119 N N . ASP A 1 151 ? -14.311 4.810 23.608 1.00 50.94 151 ASP A N 1
ATOM 1120 C CA . ASP A 1 151 ? -14.882 5.605 24.706 1.00 50.94 151 ASP A CA 1
ATOM 1121 C C . ASP A 1 151 ? -14.227 6.999 24.839 1.00 50.94 151 ASP A C 1
ATOM 1123 O O . ASP A 1 151 ? -14.853 7.958 25.272 1.00 50.94 151 ASP A O 1
ATOM 1127 N N . ASP A 1 152 ? -12.978 7.154 24.384 1.00 52.50 152 ASP A N 1
ATOM 1128 C CA . ASP A 1 152 ? -12.199 8.397 24.542 1.00 52.50 152 ASP A CA 1
ATOM 1129 C C . ASP A 1 152 ? -12.531 9.462 23.474 1.00 52.50 152 ASP A C 1
ATOM 1131 O O . ASP A 1 152 ? -12.158 10.626 23.590 1.00 52.50 152 ASP A O 1
ATOM 1135 N N . THR A 1 153 ? -13.251 9.083 22.409 1.00 53.91 153 THR A N 1
ATOM 1136 C CA . THR A 1 153 ? -13.698 10.031 21.364 1.00 53.91 153 THR A CA 1
ATOM 1137 C C . THR A 1 153 ? -15.071 10.647 21.677 1.00 53.91 153 THR A C 1
ATOM 1139 O O . THR A 1 153 ? -15.383 11.708 21.142 1.00 53.91 153 THR A O 1
ATOM 1142 N N . ASP A 1 154 ? -15.852 10.030 22.574 1.00 49.97 154 ASP A N 1
ATOM 1143 C CA . ASP A 1 154 ? -17.144 10.540 23.070 1.00 49.97 154 ASP A CA 1
ATOM 1144 C C . ASP A 1 154 ? -17.015 11.300 24.406 1.00 49.97 154 ASP A C 1
ATOM 1146 O O . ASP A 1 154 ? -18.013 11.776 24.955 1.00 49.97 154 ASP A O 1
ATOM 1150 N N . ALA A 1 155 ? -15.792 11.473 24.921 1.00 54.75 155 ALA A N 1
ATOM 1151 C CA . ALA A 1 155 ? -15.513 12.360 26.042 1.00 54.75 155 ALA A CA 1
ATOM 1152 C C . ALA A 1 155 ? -15.695 13.826 25.606 1.00 54.75 155 ALA A C 1
ATOM 1154 O O . ALA A 1 155 ? -14.755 14.521 25.220 1.00 54.75 155 ALA A O 1
ATOM 1155 N N . ASP A 1 156 ? -16.948 14.276 25.650 1.00 50.28 156 ASP A N 1
ATOM 1156 C CA . ASP A 1 156 ? -17.365 15.665 25.520 1.00 50.28 156 ASP A CA 1
ATOM 1157 C C . ASP A 1 156 ? -16.487 16.567 26.416 1.00 50.28 156 ASP A C 1
ATOM 1159 O O . ASP A 1 156 ? -16.551 16.458 27.647 1.00 50.28 156 ASP A O 1
ATOM 1163 N N . PRO A 1 157 ? -15.684 17.493 25.852 1.00 52.69 157 PRO A N 1
ATOM 1164 C CA . PRO A 1 157 ? -14.911 18.442 26.650 1.00 52.69 157 PRO A CA 1
ATOM 1165 C C . PRO A 1 157 ? -15.802 19.429 27.434 1.00 52.69 157 PRO A C 1
ATOM 1167 O O . PRO A 1 157 ? -15.283 20.247 28.196 1.00 52.69 157 PRO A O 1
ATOM 1170 N N . GLY A 1 158 ? -17.131 19.375 27.267 1.00 52.81 158 GLY A N 1
ATOM 1171 C CA . GLY A 1 158 ? -18.110 20.236 27.930 1.00 52.81 158 GLY A CA 1
ATOM 1172 C C . GLY A 1 158 ? -18.672 19.745 29.271 1.00 52.81 158 GLY A C 1
ATOM 1173 O O . GLY A 1 158 ? -19.257 20.549 29.999 1.00 52.81 158 GLY A O 1
ATOM 1174 N N . ALA A 1 159 ? -18.490 18.481 29.667 1.00 52.16 159 ALA A N 1
ATOM 1175 C CA . ALA A 1 159 ? -19.199 17.909 30.825 1.00 52.16 159 ALA A CA 1
ATOM 1176 C C . ALA A 1 159 ? -18.514 18.133 32.195 1.00 52.16 159 ALA A C 1
ATOM 1178 O O . ALA A 1 159 ? -18.690 17.343 33.123 1.00 52.16 159 ALA A O 1
ATOM 1179 N N . GLY A 1 160 ? -17.716 19.197 32.341 1.00 54.66 160 GLY A N 1
ATOM 1180 C CA . GLY A 1 160 ? -16.796 19.352 33.472 1.00 54.66 160 GLY A CA 1
ATOM 1181 C C . GLY A 1 160 ? -16.810 20.683 34.220 1.00 54.66 160 GLY A C 1
ATOM 1182 O O . GLY A 1 160 ? -15.875 20.914 34.974 1.00 54.66 160 GLY A O 1
ATOM 1183 N N . VAL A 1 161 ? -17.791 21.579 34.048 1.00 56.28 161 VAL A N 1
ATOM 1184 C CA . VAL A 1 161 ? -17.883 22.800 34.885 1.00 56.28 161 VAL A CA 1
ATOM 1185 C C . VAL A 1 161 ? -19.342 23.203 35.126 1.00 56.28 161 VAL A C 1
ATOM 1187 O O . VAL A 1 161 ? -19.812 24.235 34.657 1.00 56.28 161 VAL A O 1
ATOM 1190 N N . ALA A 1 162 ? -20.090 22.399 35.879 1.00 57.94 162 ALA A N 1
ATOM 1191 C CA . ALA A 1 162 ? -21.391 22.812 36.402 1.00 57.94 162 ALA A CA 1
ATOM 1192 C C . ALA A 1 162 ? -21.455 22.584 37.916 1.00 57.94 162 ALA A C 1
ATOM 1194 O O . ALA A 1 162 ? -21.786 21.507 38.395 1.00 57.94 162 ALA A O 1
ATOM 1195 N N . GLY A 1 163 ? -21.118 23.649 38.645 1.00 57.59 163 GLY A N 1
ATOM 1196 C CA . GLY A 1 163 ? -21.763 24.044 39.896 1.00 57.59 163 GLY A CA 1
ATOM 1197 C C . GLY A 1 163 ? -21.813 23.021 41.028 1.00 57.59 163 GLY A C 1
ATOM 1198 O O . GLY A 1 163 ? -22.814 22.338 41.209 1.00 57.59 163 GLY A O 1
ATOM 1199 N N . GLN A 1 164 ? -20.820 23.070 41.914 1.00 57.34 164 GLN A N 1
ATOM 1200 C CA . GLN A 1 164 ? -21.049 22.762 43.325 1.00 57.34 164 GLN A CA 1
ATOM 1201 C C . GLN A 1 164 ? -21.470 24.066 44.030 1.00 57.34 164 GLN A C 1
ATOM 1203 O O . GLN A 1 164 ? -20.614 24.916 44.283 1.00 57.34 164 GLN A O 1
ATOM 1208 N N . PRO A 1 165 ? -22.763 24.294 44.333 1.00 60.59 165 PRO A N 1
ATOM 1209 C CA . PRO A 1 165 ? -23.132 25.339 45.270 1.00 60.59 165 PRO A CA 1
ATOM 1210 C C . PRO A 1 165 ? -22.767 24.856 46.674 1.00 60.59 165 PRO A C 1
ATOM 1212 O O . PRO A 1 165 ? -23.320 23.875 47.173 1.00 60.59 165 PRO A O 1
ATOM 1215 N N . ALA A 1 166 ? -21.831 25.549 47.317 1.00 62.28 166 ALA A N 1
ATOM 1216 C CA . ALA A 1 166 ? -21.632 25.422 48.751 1.00 62.28 166 ALA A CA 1
ATOM 1217 C C . ALA A 1 166 ? -22.918 25.891 49.451 1.00 62.28 166 ALA A C 1
ATOM 1219 O O . ALA A 1 166 ? -23.231 27.084 49.489 1.00 62.28 166 ALA A O 1
ATOM 1220 N N . ALA A 1 167 ? -23.701 24.931 49.941 1.00 61.78 167 ALA A N 1
ATOM 1221 C CA . ALA A 1 167 ? -24.757 25.191 50.900 1.00 61.78 167 ALA A CA 1
ATOM 1222 C C . ALA A 1 167 ? -24.117 25.535 52.256 1.00 61.78 167 ALA A C 1
ATOM 1224 O O . ALA A 1 167 ? -23.128 24.924 52.653 1.00 61.78 167 ALA A O 1
ATOM 1225 N N . ARG A 1 168 ? -24.698 26.573 52.860 1.00 63.50 168 ARG A N 1
ATOM 1226 C CA . ARG A 1 168 ? -24.330 27.323 54.071 1.00 63.50 168 ARG A CA 1
ATOM 1227 C C . ARG A 1 168 ? -23.878 26.506 55.276 1.00 63.50 168 ARG A C 1
ATOM 1229 O O . ARG A 1 168 ? -24.522 25.472 55.552 1.00 63.50 168 ARG A O 1
#

Radius of gyration: 21.18 Å; chains: 1; bounding box: 46×40×78 Å

Sequence (168 aa):
MSAPPAKATAYAITATFVPWAVGALLSFVLIYAGGYPDDEGESSWETFSGDWLSGWALAFPVLAALLVGVLAWARPTPHRWLVATRNTVVYAGVLLVVSVIRFLSDGAGQAVDYAFVTLLIALFTLQLPLCAALSAGLAGPLRIVTEAEADDTDADPGAGVAGQPAAR

pLDDT: mean 79.73, std 13.16, range [49.97, 95.12]